Protein AF-A0A7K1CAQ2-F1 (afdb_monomer)

Sequence (67 aa):
MIRARSLTKKFGQFEAVRGIDVEVRPGESFGFLGPNGAGKSSTMRMIAGVSPVTSGTLEIFGLDPAT

Structure (mmCIF, N/CA/C/O backbone):
data_AF-A0A7K1CAQ2-F1
#
_entry.id   AF-A0A7K1CAQ2-F1
#
loop_
_atom_site.group_PDB
_atom_site.id
_atom_site.type_symbol
_atom_site.label_atom_id
_atom_site.label_alt_id
_atom_site.label_comp_id
_atom_site.label_asym_id
_atom_site.label_entity_id
_atom_site.label_seq_id
_atom_site.pdbx_PDB_ins_code
_atom_site.Cartn_x
_atom_site.Cartn_y
_atom_site.Cartn_z
_atom_site.occupancy
_atom_site.B_iso_or_equiv
_atom_site.auth_seq_id
_atom_site.auth_comp_id
_atom_site.auth_asym_id
_atom_site.auth_atom_id
_atom_site.pdbx_PDB_model_num
ATOM 1 N N . MET A 1 1 ? 3.267 -13.520 -7.241 1.00 93.38 1 MET A N 1
ATOM 2 C CA . MET A 1 1 ? 2.029 -12.857 -7.698 1.00 93.38 1 MET A CA 1
ATOM 3 C C . MET A 1 1 ? 1.591 -11.919 -6.597 1.00 93.38 1 MET A C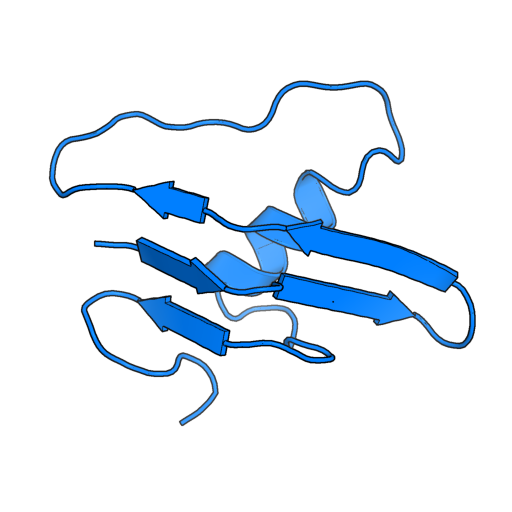 1
ATOM 5 O O . MET A 1 1 ? 1.617 -12.339 -5.447 1.00 93.38 1 MET A O 1
ATOM 9 N N . ILE A 1 2 ? 1.242 -10.685 -6.941 1.00 97.75 2 ILE A N 1
ATOM 10 C CA . ILE A 1 2 ? 0.672 -9.705 -6.011 1.00 97.75 2 ILE A CA 1
ATOM 11 C C . ILE A 1 2 ? -0.716 -9.367 -6.534 1.00 97.75 2 ILE A C 1
ATOM 13 O O . ILE A 1 2 ? -0.855 -9.067 -7.721 1.00 97.75 2 ILE A O 1
ATOM 17 N N . ARG A 1 3 ? -1.731 -9.415 -5.675 1.00 98.31 3 ARG A N 1
ATOM 18 C CA . ARG A 1 3 ? -3.086 -8.986 -6.018 1.00 98.31 3 ARG A CA 1
ATOM 19 C C . ARG A 1 3 ? -3.638 -8.115 -4.907 1.00 98.31 3 ARG A C 1
ATOM 21 O O . ARG A 1 3 ? -3.556 -8.469 -3.740 1.00 98.31 3 ARG A O 1
ATOM 28 N N . ALA A 1 4 ? -4.219 -6.989 -5.279 1.00 98.12 4 ALA A N 1
ATOM 29 C CA . ALA A 1 4 ? -4.896 -6.100 -4.361 1.00 98.12 4 ALA A CA 1
ATOM 30 C C . ALA A 1 4 ? -6.234 -5.660 -4.955 1.00 98.12 4 ALA A C 1
ATOM 32 O O . ALA A 1 4 ? -6.313 -5.360 -6.151 1.00 98.12 4 ALA A O 1
ATOM 33 N N . ARG A 1 5 ? -7.279 -5.635 -4.125 1.00 98.44 5 ARG A N 1
ATOM 34 C CA . ARG A 1 5 ? -8.623 -5.179 -4.506 1.00 98.44 5 ARG A CA 1
ATOM 35 C C . ARG A 1 5 ? -9.095 -4.100 -3.555 1.00 98.44 5 ARG A C 1
ATOM 37 O O . ARG A 1 5 ? -9.100 -4.306 -2.341 1.00 98.44 5 ARG A O 1
ATOM 44 N N . SER A 1 6 ? -9.506 -2.963 -4.113 1.00 98.44 6 SER A N 1
ATOM 45 C CA . SER A 1 6 ? -9.955 -1.790 -3.360 1.00 98.44 6 SER A CA 1
ATOM 46 C C . SER A 1 6 ? -8.983 -1.418 -2.232 1.00 98.44 6 SER A C 1
ATOM 48 O O . SER A 1 6 ? -9.389 -1.005 -1.140 1.00 98.44 6 SER A O 1
ATOM 50 N N . LEU A 1 7 ? -7.681 -1.569 -2.496 1.00 98.44 7 LEU A N 1
ATOM 51 C CA . LEU A 1 7 ? -6.624 -1.400 -1.512 1.00 98.44 7 LEU A CA 1
ATOM 52 C C . LEU A 1 7 ? -6.624 0.037 -1.007 1.00 98.44 7 LEU A C 1
ATOM 54 O O . LEU A 1 7 ? -6.443 0.987 -1.773 1.00 98.44 7 LEU A O 1
ATOM 58 N N . THR A 1 8 ? -6.837 0.188 0.293 1.00 98.62 8 THR A N 1
ATOM 59 C CA . THR A 1 8 ? -7.033 1.492 0.919 1.00 98.62 8 THR A CA 1
ATOM 60 C C . THR A 1 8 ? -6.099 1.663 2.100 1.00 98.62 8 THR A C 1
ATOM 62 O O . THR A 1 8 ? -5.947 0.772 2.940 1.00 98.62 8 THR A O 1
ATOM 65 N N . LYS A 1 9 ? -5.516 2.861 2.201 1.00 98.31 9 LYS A N 1
ATOM 66 C CA . LYS A 1 9 ? -4.720 3.279 3.353 1.00 98.31 9 LYS A CA 1
ATOM 67 C C . LYS A 1 9 ? -5.232 4.594 3.903 1.00 98.31 9 LYS A C 1
ATOM 69 O O . LYS A 1 9 ? -5.179 5.610 3.208 1.00 98.31 9 LYS A O 1
ATOM 74 N N . LYS A 1 10 ? -5.626 4.588 5.175 1.00 98.31 10 LYS A N 1
ATOM 75 C CA . LYS A 1 10 ? -5.942 5.794 5.939 1.00 98.31 10 LYS A CA 1
ATOM 76 C C . LYS A 1 10 ? -4.920 6.030 7.045 1.00 98.31 10 LYS A C 1
ATOM 78 O O . LYS A 1 10 ? -4.453 5.093 7.694 1.00 98.31 10 LYS A O 1
ATOM 83 N N . PHE A 1 11 ? -4.605 7.299 7.263 1.00 96.50 11 PHE A N 1
ATOM 84 C CA . PHE A 1 11 ? -3.885 7.801 8.426 1.00 96.50 11 PHE A CA 1
ATOM 85 C C . PHE A 1 11 ? -4.809 8.795 9.135 1.00 96.50 11 PHE A C 1
ATOM 87 O O . PHE A 1 11 ? -4.954 9.940 8.706 1.00 96.50 11 PHE A O 1
ATOM 94 N N . GLY A 1 12 ? -5.510 8.333 10.173 1.00 96.12 12 GLY A N 1
ATOM 95 C CA . GLY A 1 12 ? -6.624 9.089 10.747 1.00 96.12 12 GLY A CA 1
ATOM 96 C C . GLY A 1 12 ? -7.698 9.362 9.689 1.00 96.12 12 GLY A C 1
ATOM 97 O O . GLY A 1 12 ? -8.198 8.433 9.060 1.00 96.12 12 GLY A O 1
ATOM 98 N N . GLN A 1 13 ? -8.012 10.639 9.461 1.00 95.88 13 GLN A N 1
ATOM 99 C CA . GLN A 1 13 ? -8.995 11.075 8.458 1.00 95.88 13 GLN A CA 1
ATOM 100 C C . GLN A 1 13 ? -8.417 11.194 7.035 1.00 95.88 13 GLN A C 1
ATOM 102 O O . GLN A 1 13 ? -9.163 11.389 6.079 1.00 95.88 13 GLN A O 1
ATOM 107 N N . PHE A 1 14 ? -7.095 11.092 6.869 1.00 96.81 14 PHE A N 1
ATOM 108 C CA . PHE A 1 14 ? -6.451 11.255 5.568 1.00 96.81 14 PHE A CA 1
ATOM 109 C C . PHE A 1 14 ? -6.350 9.924 4.816 1.00 96.81 14 PHE A C 1
ATOM 111 O O . PHE A 1 14 ? -5.656 9.006 5.254 1.00 96.81 14 PHE A O 1
ATOM 118 N N . GLU A 1 15 ? -6.992 9.830 3.651 1.00 97.56 15 GLU A N 1
ATOM 119 C CA . GLU A 1 15 ? -6.863 8.678 2.752 1.00 97.56 15 GLU A CA 1
ATOM 120 C C . GLU A 1 15 ? -5.664 8.843 1.808 1.00 97.56 15 GLU A C 1
ATOM 122 O O . GLU A 1 15 ? -5.740 9.540 0.791 1.00 97.56 15 GLU A O 1
ATOM 127 N N . ALA A 1 16 ? -4.557 8.177 2.145 1.00 98.00 16 ALA A N 1
ATOM 128 C CA . ALA A 1 16 ? -3.325 8.190 1.360 1.00 98.00 16 ALA A CA 1
ATOM 129 C C . ALA A 1 16 ? -3.388 7.292 0.116 1.00 98.00 16 ALA A C 1
ATOM 131 O O . ALA A 1 16 ? -2.673 7.541 -0.850 1.00 98.00 16 ALA A O 1
ATOM 132 N N . VAL A 1 17 ? -4.209 6.239 0.153 1.00 98.38 17 VAL A N 1
ATOM 133 C CA . VAL A 1 17 ? -4.505 5.361 -0.989 1.00 98.38 17 VAL A CA 1
ATOM 134 C C . VAL A 1 17 ? -6.006 5.104 -0.975 1.00 98.38 17 VAL A C 1
ATOM 136 O O . VAL A 1 17 ? -6.530 4.703 0.064 1.00 98.38 17 VAL A O 1
ATOM 139 N N . ARG A 1 18 ? -6.687 5.368 -2.095 1.00 97.81 18 ARG A N 1
ATOM 140 C CA . ARG A 1 18 ? -8.156 5.410 -2.192 1.00 97.81 18 ARG A CA 1
ATOM 141 C C . ARG A 1 18 ? -8.691 4.289 -3.079 1.00 97.81 18 ARG A C 1
ATOM 143 O O . ARG A 1 18 ? -9.032 4.532 -4.230 1.00 97.81 18 ARG A O 1
ATOM 150 N N . GLY A 1 19 ? -8.731 3.070 -2.549 1.00 97.94 19 GLY A N 1
ATOM 151 C CA . GLY A 1 19 ? -9.405 1.950 -3.205 1.00 97.94 19 GLY A CA 1
ATOM 152 C C . GLY A 1 19 ? -8.818 1.542 -4.557 1.00 97.94 19 GLY A C 1
ATOM 153 O O . GLY A 1 19 ? -9.562 1.448 -5.526 1.00 97.94 19 GLY A O 1
ATOM 154 N N . ILE A 1 20 ? -7.504 1.311 -4.643 1.00 97.94 20 ILE A N 1
ATOM 155 C CA . ILE A 1 20 ? -6.872 0.905 -5.912 1.00 97.94 20 ILE A CA 1
ATOM 156 C C . ILE A 1 20 ? -6.935 -0.612 -6.132 1.00 97.94 20 ILE A C 1
ATOM 158 O O . ILE A 1 20 ? -6.812 -1.392 -5.187 1.00 97.94 20 ILE A O 1
ATOM 162 N N . ASP A 1 21 ? -7.035 -1.015 -7.396 1.00 98.31 21 ASP A N 1
ATOM 163 C CA . ASP A 1 21 ? -6.874 -2.402 -7.828 1.00 98.31 21 ASP A CA 1
ATOM 164 C C . ASP A 1 21 ? -5.517 -2.577 -8.508 1.00 98.31 21 ASP A C 1
ATOM 166 O O . ASP A 1 21 ? -5.145 -1.795 -9.386 1.00 98.31 21 ASP A O 1
ATOM 170 N N . VAL A 1 22 ? -4.773 -3.605 -8.102 1.00 96.56 22 VAL A N 1
ATOM 171 C CA . VAL A 1 22 ? -3.442 -3.908 -8.642 1.00 96.56 22 VAL A CA 1
ATOM 172 C C . VAL A 1 22 ? -3.301 -5.414 -8.801 1.00 96.56 22 VAL A C 1
ATOM 174 O O . VAL A 1 22 ? -3.614 -6.173 -7.888 1.00 96.56 22 VAL A O 1
ATOM 177 N N . GLU A 1 23 ? -2.784 -5.856 -9.942 1.00 97.50 23 GLU A N 1
ATOM 178 C CA . GLU A 1 23 ? -2.344 -7.234 -10.141 1.00 97.50 23 GLU A CA 1
ATOM 179 C C . GLU A 1 23 ? -0.956 -7.210 -10.783 1.00 97.50 23 GLU A C 1
ATOM 181 O O . GLU A 1 23 ? -0.780 -6.586 -11.824 1.00 97.50 23 GLU A O 1
ATOM 186 N N . VAL A 1 24 ? 0.016 -7.867 -10.147 1.00 97.44 24 VAL A N 1
ATOM 187 C CA . VAL A 1 24 ? 1.382 -8.033 -10.665 1.00 97.44 24 VAL A CA 1
ATOM 188 C C . VAL A 1 24 ? 1.672 -9.520 -10.800 1.00 97.44 24 VAL A C 1
ATOM 190 O O . VAL A 1 24 ? 1.621 -10.291 -9.823 1.00 97.44 24 VAL A O 1
ATOM 193 N N . ARG A 1 25 ? 1.967 -9.938 -12.028 1.00 96.50 25 ARG A N 1
ATOM 194 C CA . ARG A 1 25 ? 2.179 -11.345 -12.371 1.00 96.50 25 ARG A CA 1
ATOM 195 C C . ARG A 1 25 ? 3.617 -11.784 -12.070 1.00 96.50 25 ARG A C 1
ATOM 197 O O . ARG A 1 25 ? 4.521 -10.955 -11.976 1.00 96.50 25 ARG A O 1
ATOM 204 N N . PRO A 1 26 ? 3.865 -13.093 -11.879 1.00 95.69 26 PRO A N 1
ATOM 205 C CA . PRO A 1 26 ? 5.230 -13.605 -11.780 1.00 95.69 26 PRO A CA 1
ATOM 206 C C . PRO A 1 26 ? 6.077 -13.185 -12.992 1.00 95.69 26 PRO A C 1
ATOM 208 O O . PRO A 1 26 ? 5.630 -13.319 -14.127 1.00 95.69 26 PRO A O 1
ATOM 211 N N . GLY A 1 27 ? 7.288 -12.681 -12.742 1.00 95.94 27 GLY A N 1
ATOM 212 C CA . GLY A 1 27 ? 8.215 -12.220 -13.785 1.00 95.94 27 GLY A CA 1
ATOM 213 C C . GLY A 1 27 ? 7.970 -10.797 -14.300 1.00 95.94 27 GLY A C 1
ATOM 214 O O . GLY A 1 27 ? 8.743 -10.314 -15.122 1.00 95.94 27 GLY A O 1
ATOM 215 N N . GLU A 1 28 ? 6.933 -10.109 -13.823 1.00 96.44 28 GLU A N 1
ATOM 216 C CA . GLU A 1 28 ? 6.632 -8.739 -14.230 1.00 96.44 28 GLU A CA 1
ATOM 217 C C . GLU A 1 28 ? 7.473 -7.715 -13.451 1.00 96.44 28 GLU A C 1
ATOM 219 O O . GLU A 1 28 ? 7.613 -7.801 -12.229 1.00 96.44 28 GLU A O 1
ATOM 224 N N . SER A 1 29 ? 8.009 -6.719 -14.161 1.00 94.50 29 SER A N 1
ATOM 225 C CA . SER A 1 29 ? 8.606 -5.528 -13.551 1.00 94.50 29 SER A CA 1
ATOM 226 C C . SER A 1 29 ? 7.554 -4.426 -13.493 1.00 94.50 29 SER A C 1
ATOM 228 O O . SER A 1 29 ? 7.086 -3.955 -14.528 1.00 94.50 29 SER A O 1
ATOM 230 N N . PHE A 1 30 ? 7.168 -4.032 -12.283 1.00 93.81 30 PHE A N 1
ATOM 231 C CA . PHE A 1 30 ? 6.073 -3.098 -12.035 1.00 93.81 30 PHE A CA 1
ATOM 232 C C . PHE A 1 30 ? 6.527 -1.939 -11.138 1.00 93.81 30 PHE A C 1
ATOM 234 O O . PHE A 1 30 ? 7.309 -2.128 -10.205 1.00 93.81 30 PHE A O 1
ATOM 241 N N . GLY A 1 31 ? 5.994 -0.737 -11.376 1.00 94.12 31 GLY A N 1
ATOM 242 C CA . GLY A 1 31 ? 6.262 0.435 -10.545 1.00 94.12 31 GLY A CA 1
ATOM 243 C C . GLY A 1 31 ? 5.128 1.457 -10.572 1.00 94.12 31 GLY A C 1
ATOM 244 O O . GLY A 1 31 ? 4.423 1.599 -11.568 1.00 94.12 31 GLY A O 1
ATOM 245 N N . PHE A 1 32 ? 4.972 2.204 -9.475 1.00 94.81 32 PHE A N 1
ATOM 246 C CA . PHE A 1 32 ? 4.054 3.343 -9.414 1.00 94.81 32 PHE A CA 1
ATOM 247 C C . PHE A 1 32 ? 4.771 4.633 -9.814 1.00 94.81 32 PHE A C 1
ATOM 249 O O . PHE A 1 3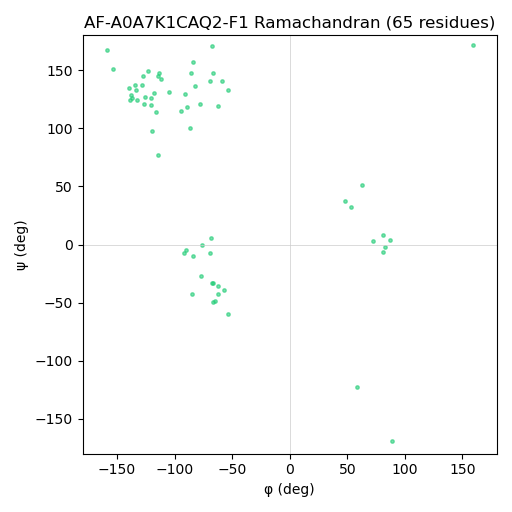2 ? 5.795 4.985 -9.225 1.00 94.81 32 PHE A O 1
ATOM 256 N N . LEU A 1 33 ? 4.180 5.388 -10.740 1.00 95.94 33 LEU A N 1
ATOM 257 C CA . LEU A 1 33 ? 4.618 6.728 -11.126 1.00 95.94 33 LEU A CA 1
ATOM 258 C C . LEU A 1 33 ? 3.556 7.764 -10.741 1.00 95.94 33 LEU A C 1
ATOM 260 O O . LEU A 1 33 ? 2.361 7.494 -10.785 1.00 95.94 33 LEU A O 1
ATOM 264 N N . GLY A 1 34 ? 3.994 8.958 -10.344 1.00 95.31 34 GLY A N 1
ATOM 265 C CA . GLY A 1 34 ? 3.100 10.058 -9.988 1.00 95.31 34 GLY A CA 1
ATOM 266 C C . GLY A 1 34 ? 3.781 11.111 -9.114 1.00 95.31 34 GLY A C 1
ATOM 267 O O . GLY A 1 34 ? 4.895 10.877 -8.630 1.00 95.31 34 GLY A O 1
ATOM 268 N N . PRO A 1 35 ? 3.125 12.253 -8.858 1.00 97.75 35 PRO A N 1
ATOM 269 C CA . PRO A 1 35 ? 3.683 13.344 -8.061 1.00 97.75 35 PRO A CA 1
ATOM 270 C C . PRO A 1 35 ? 3.868 12.966 -6.582 1.00 97.75 35 PRO A C 1
ATOM 272 O O . PRO A 1 35 ? 3.428 11.908 -6.109 1.00 97.75 35 PRO A O 1
ATOM 275 N N . ASN A 1 36 ? 4.549 13.826 -5.826 1.00 96.00 36 ASN A N 1
ATOM 276 C CA . ASN A 1 36 ? 4.667 13.675 -4.376 1.00 96.00 36 ASN A CA 1
ATOM 277 C C . ASN A 1 36 ? 3.280 13.684 -3.720 1.00 96.00 36 ASN A C 1
ATOM 279 O O . ASN A 1 36 ? 2.384 14.402 -4.146 1.00 96.00 36 ASN A O 1
ATOM 283 N N . GLY A 1 37 ? 3.093 12.832 -2.710 1.00 94.56 37 GLY A N 1
ATOM 284 C CA . GLY A 1 37 ? 1.800 12.675 -2.037 1.00 94.56 37 GLY A CA 1
ATOM 285 C C . GLY A 1 37 ? 0.785 1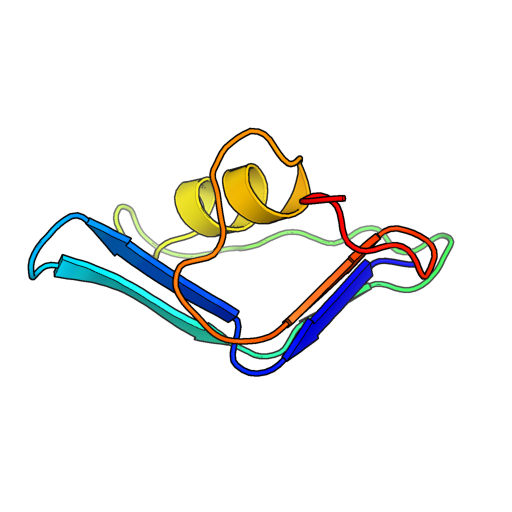1.771 -2.750 1.00 94.56 37 GLY A C 1
ATOM 286 O O . GLY A 1 37 ? -0.217 11.428 -2.140 1.00 94.56 37 GLY A O 1
ATOM 287 N N . ALA A 1 38 ? 1.055 11.282 -3.967 1.00 96.62 38 ALA A N 1
ATOM 288 C CA . ALA A 1 38 ? 0.123 10.428 -4.723 1.00 96.62 38 ALA A CA 1
ATOM 289 C C . ALA A 1 38 ? -0.111 9.008 -4.148 1.00 96.62 38 ALA A C 1
ATOM 291 O O . ALA A 1 38 ? -0.725 8.177 -4.803 1.00 96.62 38 ALA A O 1
ATOM 292 N N . GLY A 1 39 ? 0.426 8.680 -2.968 1.00 97.50 39 GLY A N 1
ATOM 293 C CA . GLY A 1 39 ? 0.208 7.371 -2.332 1.00 97.50 39 GLY A CA 1
ATOM 294 C C . GLY A 1 39 ? 1.171 6.249 -2.743 1.00 97.50 39 GLY A C 1
ATOM 295 O O . GLY A 1 39 ? 1.038 5.134 -2.245 1.00 97.50 39 GLY A O 1
ATOM 296 N N . LYS A 1 40 ? 2.184 6.523 -3.580 1.00 98.06 40 LYS A N 1
ATOM 297 C CA . LYS A 1 40 ? 3.162 5.522 -4.068 1.00 98.06 40 LYS A CA 1
ATOM 298 C C . LYS A 1 40 ? 3.850 4.746 -2.937 1.00 98.06 40 LYS A C 1
ATOM 300 O O . LYS A 1 40 ? 3.715 3.531 -2.837 1.00 98.06 40 LYS A O 1
ATOM 305 N N . SER A 1 41 ? 4.554 5.453 -2.048 1.00 97.75 41 SER A N 1
ATOM 306 C CA . SER A 1 41 ? 5.281 4.825 -0.936 1.00 97.75 41 SER A CA 1
ATOM 307 C C . SER A 1 41 ? 4.338 4.187 0.082 1.00 97.75 41 SER A C 1
ATOM 309 O O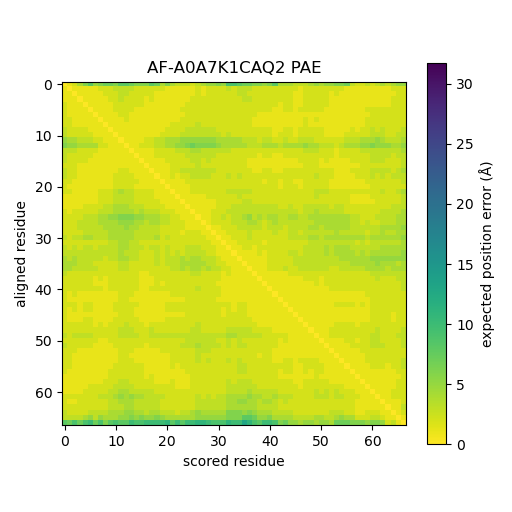 . SER A 1 41 ? 4.669 3.151 0.648 1.00 97.75 41 SER A O 1
ATOM 311 N N . SER A 1 42 ? 3.151 4.765 0.296 1.00 98.00 42 SER A N 1
ATOM 312 C CA . SER A 1 42 ? 2.116 4.172 1.153 1.00 98.00 42 SER A CA 1
ATOM 313 C C . SER A 1 42 ? 1.639 2.827 0.604 1.00 98.00 42 SER A C 1
ATOM 315 O O . SER A 1 42 ? 1.530 1.868 1.360 1.00 98.00 42 SER A O 1
ATOM 317 N N . THR A 1 43 ? 1.432 2.739 -0.712 1.00 97.75 43 THR A N 1
ATOM 318 C CA . THR A 1 43 ? 1.047 1.500 -1.401 1.00 97.75 43 THR A CA 1
ATOM 319 C C . THR A 1 43 ? 2.147 0.448 -1.312 1.00 97.75 43 THR A C 1
ATOM 321 O O . THR A 1 43 ? 1.890 -0.675 -0.890 1.00 97.75 43 THR A O 1
ATOM 324 N N . MET A 1 44 ? 3.392 0.823 -1.623 1.00 97.00 44 MET A N 1
ATOM 325 C CA . MET A 1 44 ? 4.530 -0.103 -1.564 1.00 97.00 44 MET A CA 1
ATOM 326 C C . MET A 1 44 ? 4.786 -0.633 -0.148 1.00 97.00 44 MET A C 1
ATOM 328 O O . MET A 1 44 ? 5.107 -1.804 0.017 1.00 97.00 44 MET A O 1
ATOM 332 N N . ARG A 1 45 ? 4.582 0.189 0.889 1.00 97.25 45 ARG A N 1
ATOM 333 C CA . ARG A 1 45 ? 4.682 -0.258 2.287 1.00 97.25 45 ARG A CA 1
ATOM 334 C C . ARG A 1 45 ? 3.586 -1.250 2.684 1.00 97.25 45 ARG A C 1
ATOM 336 O O . ARG A 1 45 ? 3.871 -2.126 3.492 1.00 97.25 45 ARG A O 1
ATOM 343 N N . MET A 1 46 ? 2.373 -1.125 2.134 1.00 97.62 46 MET A N 1
ATOM 344 C CA . MET A 1 46 ? 1.325 -2.138 2.326 1.00 97.62 46 MET A CA 1
ATOM 345 C C . M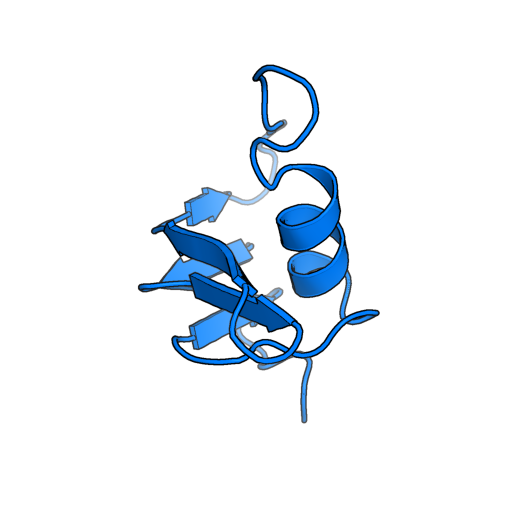ET A 1 46 ? 1.706 -3.456 1.656 1.00 97.62 46 MET A C 1
ATOM 347 O O . M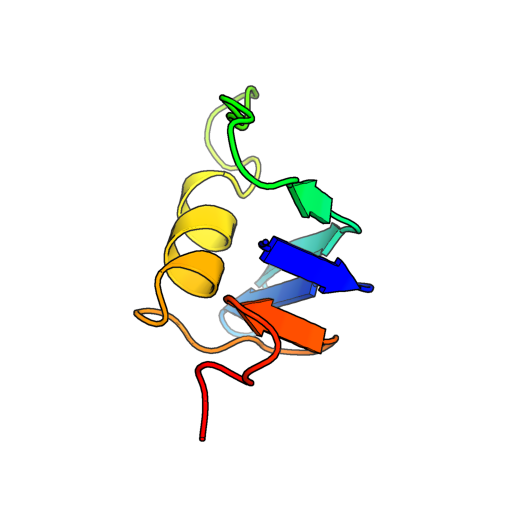ET A 1 46 ? 1.694 -4.489 2.311 1.00 97.62 46 MET A O 1
ATOM 351 N N . ILE A 1 47 ? 2.129 -3.407 0.389 1.00 96.5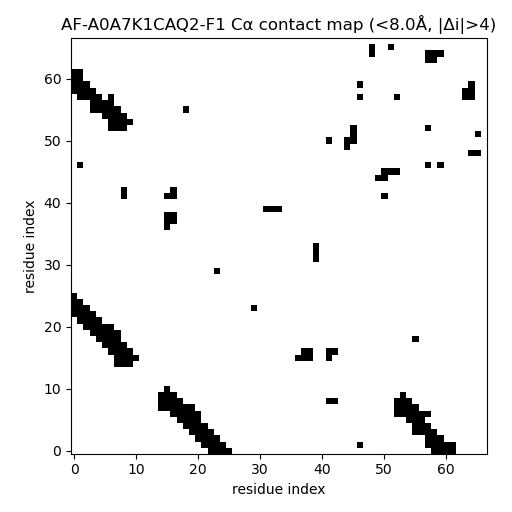6 47 ILE A N 1
ATOM 352 C CA . ILE A 1 47 ? 2.581 -4.589 -0.367 1.00 96.56 47 ILE A CA 1
ATOM 353 C C . ILE A 1 47 ? 3.744 -5.303 0.337 1.00 96.56 47 ILE A C 1
ATOM 355 O O . ILE A 1 47 ? 3.775 -6.526 0.385 1.00 96.56 47 ILE A O 1
ATOM 359 N N . ALA A 1 48 ? 4.681 -4.548 0.916 1.00 95.06 48 ALA A N 1
ATOM 360 C CA . ALA A 1 48 ? 5.818 -5.093 1.655 1.00 95.06 48 ALA A CA 1
ATOM 361 C C . ALA A 1 48 ? 5.468 -5.608 3.069 1.00 95.06 48 ALA A C 1
ATOM 363 O O . ALA A 1 48 ? 6.370 -6.031 3.786 1.00 95.06 48 ALA A O 1
ATOM 364 N N . GLY A 1 49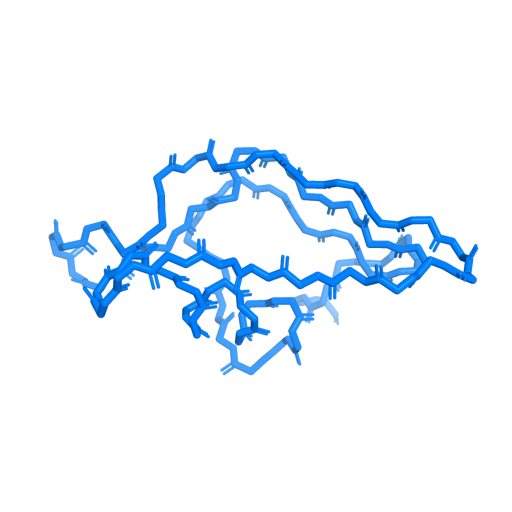 ? 4.208 -5.516 3.511 1.00 94.62 49 GLY A N 1
ATOM 365 C CA . GLY A 1 49 ? 3.771 -5.967 4.839 1.00 94.62 49 GLY A CA 1
ATOM 366 C C . GLY A 1 49 ? 4.241 -5.094 6.013 1.00 94.62 49 GLY A C 1
ATOM 367 O O . GLY A 1 49 ? 3.947 -5.393 7.163 1.00 94.62 49 GLY A O 1
ATOM 368 N N . VAL A 1 50 ? 4.936 -3.981 5.758 1.00 96.12 50 VAL A N 1
ATOM 369 C CA . VAL A 1 50 ? 5.458 -3.082 6.811 1.00 96.12 50 VAL A CA 1
ATOM 370 C C . VAL A 1 50 ? 4.473 -1.979 7.207 1.00 96.12 50 VAL A C 1
ATOM 372 O O . VAL A 1 50 ? 4.740 -1.179 8.104 1.00 96.12 50 VAL A O 1
ATOM 375 N N . SER A 1 51 ? 3.335 -1.881 6.519 1.00 96.12 51 SER A N 1
ATOM 376 C CA . SER A 1 51 ? 2.225 -1.021 6.917 1.00 96.12 51 SER A CA 1
ATOM 377 C C . SER A 1 51 ? 0.904 -1.754 6.715 1.00 96.12 51 SER A C 1
ATOM 379 O O . SER A 1 51 ? 0.654 -2.219 5.608 1.00 96.12 51 SER A O 1
ATOM 381 N N . PRO A 1 52 ? 0.025 -1.819 7.728 1.00 95.75 52 PRO A N 1
ATOM 382 C CA . PRO A 1 52 ? -1.226 -2.555 7.600 1.00 95.75 52 PRO A CA 1
ATOM 383 C C . PRO A 1 52 ? -2.156 -1.894 6.581 1.00 95.75 52 PRO A C 1
ATOM 385 O O . PRO A 1 52 ? -2.192 -0.661 6.458 1.00 95.75 52 PRO A O 1
ATOM 388 N N . VAL A 1 53 ? -2.938 -2.710 5.886 1.00 97.88 53 VAL A N 1
ATOM 389 C CA . VAL A 1 53 ? -4.043 -2.254 5.039 1.00 97.88 53 VAL A CA 1
ATOM 390 C C . VAL A 1 53 ? -5.162 -1.708 5.932 1.00 97.88 53 VAL A C 1
ATOM 392 O O . VAL A 1 53 ? -5.414 -2.246 7.006 1.00 97.88 53 VAL A O 1
ATOM 395 N N . THR A 1 54 ? -5.817 -0.613 5.534 1.00 98.12 54 THR A N 1
ATOM 396 C CA . THR A 1 54 ? -6.984 -0.106 6.283 1.00 98.12 54 THR A CA 1
ATOM 397 C C . THR A 1 54 ? -8.271 -0.805 5.859 1.00 98.12 54 THR A C 1
ATOM 399 O O . THR A 1 54 ? -9.098 -1.124 6.705 1.00 98.12 54 THR A O 1
ATOM 402 N N . SER A 1 55 ? -8.453 -1.016 4.556 1.00 98.25 55 SER A N 1
ATOM 403 C CA . SER A 1 55 ? -9.570 -1.779 3.995 1.00 98.25 55 SER A CA 1
ATOM 404 C C . SER A 1 55 ? -9.232 -2.283 2.591 1.00 98.25 55 SER A C 1
ATOM 406 O O . SER A 1 55 ? -8.271 -1.816 1.970 1.00 98.25 55 SER A O 1
ATOM 408 N N . GLY A 1 56 ? -10.052 -3.205 2.088 1.00 97.94 56 GLY A N 1
ATOM 409 C CA . GLY A 1 56 ? -9.767 -3.957 0.867 1.00 97.94 56 GLY A CA 1
ATOM 410 C C . GLY A 1 56 ? -8.978 -5.227 1.171 1.00 97.94 56 GLY A C 1
ATOM 411 O O . GLY A 1 56 ? -8.836 -5.607 2.333 1.00 97.94 56 GLY A O 1
ATOM 412 N N . THR A 1 57 ? -8.475 -5.879 0.127 1.00 97.88 57 THR A N 1
ATOM 413 C CA . THR A 1 57 ? -7.685 -7.111 0.257 1.00 97.88 57 THR A CA 1
ATOM 414 C C . THR A 1 57 ? -6.314 -6.958 -0.382 1.00 97.88 57 THR A C 1
ATOM 416 O O . THR A 1 57 ? -6.138 -6.210 -1.350 1.00 97.88 57 THR A O 1
ATOM 419 N N . LEU A 1 58 ? -5.341 -7.677 0.177 1.00 98.38 58 LEU A N 1
ATOM 420 C CA . LEU A 1 58 ? -3.985 -7.780 -0.337 1.00 98.38 58 LEU A CA 1
ATOM 421 C C . LEU A 1 58 ? -3.525 -9.233 -0.219 1.00 98.38 58 LEU A C 1
ATOM 423 O O . LEU A 1 58 ? -3.518 -9.794 0.868 1.00 98.38 58 LEU A O 1
ATOM 427 N N . GLU A 1 59 ? -3.114 -9.813 -1.338 1.00 97.94 59 GLU A N 1
ATOM 428 C CA . GLU A 1 59 ? -2.563 -11.160 -1.426 1.00 97.94 59 GLU A CA 1
ATOM 429 C C . GLU A 1 59 ? -1.142 -11.094 -1.991 1.00 97.94 59 GLU A C 1
ATOM 431 O O . GLU A 1 59 ? -0.909 -10.563 -3.086 1.00 97.94 59 GLU A O 1
ATOM 436 N N . ILE A 1 60 ? -0.193 -11.681 -1.263 1.00 96.56 60 ILE A N 1
ATOM 437 C CA . ILE A 1 60 ? 1.204 -11.844 -1.668 1.00 96.56 60 ILE A CA 1
ATOM 438 C C . ILE A 1 60 ? 1.478 -13.341 -1.783 1.00 96.56 60 ILE A C 1
ATOM 440 O O . ILE A 1 60 ? 1.408 -14.076 -0.806 1.00 96.56 60 ILE A O 1
ATOM 444 N N . PHE A 1 61 ? 1.742 -13.813 -3.001 1.00 94.50 61 PHE A N 1
ATOM 445 C CA . PHE A 1 61 ? 1.879 -15.247 -3.304 1.00 94.50 61 PHE A CA 1
ATOM 446 C C . PHE A 1 61 ? 0.681 -16.100 -2.838 1.00 94.50 61 PHE A C 1
ATOM 448 O O . PHE A 1 61 ? 0.847 -17.267 -2.504 1.00 94.50 61 PHE A O 1
ATOM 455 N N . GLY A 1 62 ? -0.529 -15.526 -2.858 1.00 95.12 62 GLY A N 1
ATOM 456 C CA . GLY A 1 62 ? -1.762 -16.197 -2.427 1.00 95.12 62 GLY A CA 1
ATOM 457 C C . GLY A 1 62 ? -1.986 -16.208 -0.912 1.00 95.12 62 GLY A C 1
ATOM 458 O O . GLY A 1 62 ? -2.901 -16.881 -0.452 1.00 95.12 62 GLY A O 1
ATOM 459 N N . LEU A 1 63 ? -1.168 -15.481 -0.147 1.00 95.88 63 LEU A N 1
ATOM 460 C CA . LEU A 1 63 ? -1.267 -15.364 1.307 1.00 95.88 63 LEU A CA 1
ATOM 461 C C . LEU A 1 63 ? -1.642 -13.935 1.706 1.00 95.88 63 LEU A C 1
ATOM 463 O O . LEU A 1 63 ? -1.231 -12.979 1.041 1.00 95.88 63 LEU A O 1
ATOM 467 N N . ASP A 1 64 ? -2.385 -13.792 2.802 1.00 94.56 64 ASP A N 1
ATOM 468 C CA . ASP A 1 64 ? -2.620 -12.494 3.434 1.00 94.56 64 ASP A CA 1
ATOM 469 C C . ASP A 1 64 ? -1.371 -12.108 4.249 1.00 94.56 64 ASP A C 1
ATOM 471 O O . ASP A 1 64 ? -0.971 -12.857 5.139 1.00 94.56 64 ASP A O 1
ATOM 475 N N . PRO A 1 65 ? -0.714 -10.967 3.974 1.00 92.38 65 PRO A N 1
ATOM 476 C CA . PRO A 1 65 ? 0.473 -10.553 4.718 1.00 92.38 65 PRO A CA 1
ATOM 477 C C . PRO A 1 65 ? 0.194 -10.144 6.177 1.00 92.38 65 PRO A C 1
ATOM 479 O O . PRO A 1 65 ? 1.145 -9.859 6.904 1.00 92.38 65 PRO A O 1
ATOM 482 N N . ALA A 1 66 ? -1.071 -10.052 6.601 1.00 88.00 66 ALA A N 1
ATOM 483 C CA . ALA A 1 66 ? -1.454 -9.758 7.983 1.00 88.00 66 ALA A CA 1
ATOM 484 C C . ALA A 1 66 ? -1.655 -11.011 8.860 1.00 88.00 66 ALA A C 1
ATOM 486 O O . ALA A 1 66 ? -1.860 -10.857 10.068 1.00 88.00 66 ALA A O 1
ATOM 487 N N . THR A 1 67 ? -1.611 -12.215 8.277 1.00 83.25 67 THR A N 1
ATOM 488 C CA . THR A 1 67 ? -1.705 -13.509 8.983 1.00 83.25 67 THR A CA 1
ATOM 489 C C . THR A 1 67 ? -0.353 -14.193 9.069 1.00 83.25 67 THR A C 1
ATOM 491 O O . THR A 1 67 ? -0.044 -14.735 10.152 1.00 83.25 67 THR A O 1
#

Radius of gyration: 11.46 Å; Cα contacts (8 Å, |Δi|>4): 112; chains: 1; bounding box: 19×30×25 Å

Secondary structure (DSSP, 8-state):
-EEEEEEEEEETTEEEE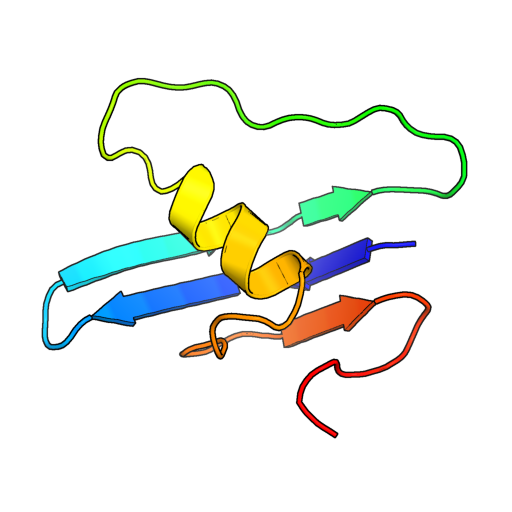EEEEEEE-TT-------STTSSHHHHHHHHTTSS--SEEEEEETTB-TT-

Nearest PDB structures (foldseek):
  8k1o-assembly1_B  TM=9.185E-01  e=7.787E-06  Mycobacterium tuberculosis H37Rv
  2yyz-assembly1_A  TM=9.612E-01  e=9.290E-05  Thermotoga maritima MSB8
  2ihy-assembly1_A  TM=9.267E-01  e=6.161E-04  Staphylococcus aureus
  6ic4-assembly1_J  TM=8.698E-01  e=3.006E-04  Acinetobacter baumannii
  6xgz-assembly2_C  TM=9.182E-01  e=2.762E-03  Escherichia coli LAU-EC10

Mean predicted aligned error: 2.17 Å

Foldseek 3Di:
DKWWFQFWDDDVPDTLDGGDTDDDDPPDDDADDDDPSNNRVVVVCCQVLNDPTPDTAIADVNDGSVD

Solvent-accessible surface area (backbone atoms only — not comparable to full-atom values): 4099 Å² total; per-residue (Å²): 71,40,41,30,43,42,31,22,33,60,61,85,91,46,68,49,34,81,49,45,72,48,77,45,57,78,93,64,89,82,82,83,84,78,65,91,85,68,22,55,70,62,50,52,33,35,76,69,54,79,34,82,74,67,41,65,46,58,31,55,71,84,35,56,74,91,115

pLDDT: mean 96.43, std 2.43, range [83.25, 98.62]